Protein AF-A0A917QL29-F1 (afdb_monomer)

Organism: NCBI:txid690164

Secondary structure (DSSP, 8-state):
-HHHHHHHHHHHHHTTSS-HHHHHHHHHHTHHHHHHHHHHHHH-GGGGGGHHHHHHHHHHHHHHHHHHHSHHHHHTTHHHHHHHHHHHHHHHHHHHHHHHHHHHHHHHHHT-

Nearest PDB structures (foldseek):
  7xj0-assembly1_C  TM=5.424E-01  e=3.822E+00  Homo sapiens
  7xj0-assembly1_D  TM=5.424E-01  e=4.281E+00  Homo sapiens

Solvent-accessible surface area (backbone atoms only — not comparable to full-atom values): 5997 Å² total; per-residue (Å²): 109,70,63,58,51,47,56,51,42,48,54,30,29,75,71,71,73,46,57,64,66,59,39,51,53,56,52,58,58,49,47,57,64,43,52,50,44,34,52,44,16,73,72,35,77,93,43,39,92,43,31,69,54,30,44,52,35,42,52,37,48,54,50,38,53,50,20,68,72,55,46,73,78,38,37,70,49,32,65,59,44,47,53,51,32,42,49,40,50,52,53,48,50,55,53,50,52,52,51,52,52,53,52,54,53,50,54,61,60,75,76,108

Radius of gyration: 16.88 Å; Cα contacts (8 Å, |Δi|>4): 70; chains: 1; bounding box: 46×20×48 Å

Mean predicted aligned error: 4.62 Å

Foldseek 3Di:
DLLVVLLVQVVCCVVVNDPPVVSVVSLVVVVVVLVVLQVCCVPPPVNVVCNVLSVQLNVLSVLLVCLVVVPDVSVVCNNVSSVVSVVSVVVSVVVVVVVVVVVVVVVVVVVD

Sequence (112 aa):
MVLSAQFLLARQALFGGTSWELHGAVGGLAALPVLLLVGSSLSVARIRGFAWSAGLTGLLYMIQVALALGGPGLLAFHPFNAALLLTSTLVLAAKLERRSSATRANRARTSR

pLDDT: mean 91.5, std 5.64, range [64.56, 98.19]

Structure (mmCIF, N/CA/C/O backbone):
data_AF-A0A917QL29-F1
#
_entry.id   AF-A0A917QL29-F1
#
loop_
_atom_site.group_PDB
_atom_site.id
_atom_site.type_symbol
_atom_site.label_atom_id
_atom_site.label_alt_id
_atom_site.label_comp_id
_atom_site.label_asym_id
_atom_site.label_entity_id
_atom_site.label_seq_id
_atom_site.pdbx_PDB_ins_code
_atom_site.Cartn_x
_atom_site.Cartn_y
_atom_site.Cartn_z
_atom_site.occupancy
_atom_site.B_iso_or_equiv
_atom_site.auth_seq_id
_atom_site.auth_comp_id
_atom_site.auth_asym_id
_atom_site.auth_atom_id
_atom_site.pdbx_PDB_model_num
ATOM 1 N N . MET A 1 1 ? -7.894 3.957 -0.577 1.00 64.56 1 MET A N 1
ATOM 2 C CA . MET A 1 1 ? -8.012 4.777 -1.804 1.00 64.56 1 MET A CA 1
ATOM 3 C C . MET A 1 1 ? -6.691 4.932 -2.557 1.00 64.56 1 MET A C 1
ATOM 5 O O . MET A 1 1 ? -6.701 4.683 -3.751 1.00 64.56 1 MET A O 1
ATOM 9 N N . VAL A 1 2 ? -5.557 5.253 -1.911 1.00 79.06 2 VAL A N 1
ATOM 10 C CA . VAL A 1 2 ? -4.249 5.418 -2.601 1.00 79.06 2 VAL A CA 1
ATOM 11 C C . VAL A 1 2 ? -3.805 4.175 -3.394 1.00 79.06 2 VAL A C 1
ATOM 13 O O . VAL A 1 2 ? -3.438 4.296 -4.556 1.00 79.06 2 VAL A O 1
ATOM 16 N N . LEU A 1 3 ? -3.903 2.968 -2.821 1.00 81.00 3 LEU A N 1
ATOM 17 C CA . LEU A 1 3 ? -3.486 1.733 -3.512 1.00 81.00 3 LEU A CA 1
ATOM 18 C C . LEU A 1 3 ? -4.421 1.336 -4.668 1.00 81.00 3 LEU A C 1
ATOM 20 O O . LEU A 1 3 ? -3.973 0.792 -5.671 1.00 81.00 3 LEU A O 1
ATOM 24 N N . SER A 1 4 ? -5.705 1.689 -4.581 1.00 77.75 4 SER A N 1
ATOM 25 C CA . SER A 1 4 ? -6.652 1.546 -5.695 1.00 77.75 4 SER A CA 1
ATOM 26 C C . SER A 1 4 ? -6.310 2.501 -6.842 1.00 77.75 4 SER A C 1
ATOM 28 O O . SER A 1 4 ? -6.319 2.095 -8.000 1.00 77.75 4 SER A O 1
ATOM 30 N N . ALA A 1 5 ? -5.948 3.750 -6.526 1.00 81.38 5 ALA A N 1
ATOM 31 C CA . ALA A 1 5 ? -5.486 4.714 -7.522 1.00 81.38 5 ALA A CA 1
ATOM 32 C C . ALA A 1 5 ? -4.179 4.257 -8.192 1.00 81.38 5 ALA A C 1
ATOM 34 O O . ALA A 1 5 ? -4.048 4.380 -9.404 1.00 81.38 5 ALA A O 1
ATOM 35 N N . GLN A 1 6 ? -3.253 3.657 -7.437 1.00 85.44 6 GLN A N 1
ATOM 36 C CA . GLN A 1 6 ? -2.031 3.065 -7.993 1.00 85.44 6 GLN A CA 1
ATOM 37 C C . GLN A 1 6 ? -2.303 1.935 -8.984 1.00 85.44 6 GLN A C 1
ATOM 39 O O . GLN A 1 6 ? -1.704 1.908 -10.057 1.00 85.44 6 GLN A O 1
ATOM 44 N N . PHE A 1 7 ? -3.240 1.041 -8.664 1.00 82.00 7 PHE A N 1
ATOM 45 C CA . PHE A 1 7 ? -3.632 -0.038 -9.570 1.00 82.00 7 PHE A CA 1
ATOM 46 C C . PHE A 1 7 ? -4.204 0.502 -10.895 1.00 82.00 7 PHE A C 1
ATOM 48 O O . PHE A 1 7 ? -3.896 -0.009 -11.971 1.00 82.00 7 PHE A O 1
ATOM 55 N N . LEU A 1 8 ? -4.998 1.576 -10.833 1.00 83.25 8 LEU A N 1
ATOM 56 C CA . LEU A 1 8 ? -5.548 2.233 -12.021 1.00 83.25 8 LEU A CA 1
ATOM 57 C C . LEU A 1 8 ? -4.491 3.014 -12.815 1.00 83.25 8 LEU A C 1
ATOM 59 O O . LEU A 1 8 ? -4.505 2.954 -14.042 1.00 83.25 8 LEU A O 1
ATOM 63 N N . LEU A 1 9 ? -3.560 3.697 -12.143 1.00 85.12 9 LEU A N 1
ATOM 64 C CA . LEU A 1 9 ? -2.447 4.401 -12.790 1.00 85.12 9 LEU A CA 1
ATOM 65 C C . LEU A 1 9 ? -1.530 3.433 -13.547 1.00 85.12 9 LEU A C 1
ATOM 67 O O . LEU A 1 9 ? -1.184 3.706 -14.692 1.00 85.12 9 LEU A O 1
ATOM 71 N N . ALA A 1 10 ? -1.211 2.273 -12.964 1.00 78.94 10 ALA A N 1
ATOM 72 C CA . ALA A 1 10 ? -0.441 1.227 -13.642 1.00 78.94 10 ALA A CA 1
ATOM 73 C C . ALA A 1 10 ? -1.150 0.732 -14.912 1.00 78.94 10 ALA A C 1
ATOM 75 O O . ALA A 1 10 ? -0.538 0.597 -15.971 1.00 78.94 10 ALA A O 1
ATOM 76 N N . ARG A 1 11 ? -2.471 0.514 -14.825 1.00 85.69 11 ARG A N 1
ATOM 77 C CA . ARG A 1 11 ? -3.287 0.167 -15.992 1.00 85.69 11 ARG A CA 1
ATOM 78 C C . ARG A 1 11 ? -3.227 1.263 -17.057 1.00 85.69 11 ARG A C 1
ATOM 80 O O . ARG A 1 11 ? -3.098 0.946 -18.230 1.00 85.69 11 ARG A O 1
ATOM 87 N N . GLN A 1 12 ? -3.331 2.535 -16.681 1.00 86.62 12 GLN A N 1
ATOM 88 C CA . GLN A 1 12 ? -3.243 3.629 -17.649 1.00 86.62 12 GLN A CA 1
ATOM 89 C C . GLN A 1 12 ? -1.867 3.691 -18.320 1.00 86.62 12 GLN A C 1
ATOM 91 O O . GLN A 1 12 ? -1.820 3.890 -19.529 1.00 86.62 12 GLN A O 1
ATOM 96 N N . ALA A 1 13 ? -0.775 3.458 -17.587 1.00 83.50 13 ALA A N 1
ATOM 97 C CA . ALA A 1 13 ? 0.575 3.453 -18.154 1.00 83.50 13 ALA A CA 1
ATOM 98 C C . ALA A 1 13 ? 0.757 2.337 -19.199 1.00 83.50 13 ALA A C 1
ATOM 100 O O . ALA A 1 13 ? 1.342 2.566 -20.254 1.00 83.50 13 ALA A O 1
ATOM 101 N N . LEU A 1 14 ? 0.166 1.158 -18.959 1.00 82.94 14 LEU A N 1
ATOM 102 C CA . LEU A 1 14 ? 0.157 0.041 -19.916 1.00 82.94 14 LEU A CA 1
ATOM 103 C C . LEU A 1 14 ? -0.546 0.371 -21.239 1.00 82.94 14 LEU A C 1
ATOM 105 O O . LEU A 1 14 ? -0.138 -0.128 -22.283 1.00 82.94 14 LEU A O 1
ATOM 109 N N . PHE A 1 15 ? -1.598 1.191 -21.200 1.00 87.69 15 PHE A N 1
ATOM 110 C CA . PHE A 1 15 ? -2.397 1.549 -22.377 1.00 87.69 15 PHE A CA 1
ATOM 111 C C . PHE A 1 15 ? -2.116 2.974 -22.887 1.00 87.69 15 PHE A C 1
ATOM 113 O O . PHE A 1 15 ? -2.915 3.518 -23.645 1.00 87.69 15 PHE A O 1
ATOM 120 N N . GLY A 1 16 ? -0.998 3.587 -22.477 1.00 81.12 16 GLY A N 1
ATOM 121 C CA . GLY A 1 16 ? -0.542 4.890 -22.979 1.00 81.12 16 GLY A CA 1
ATOM 122 C C . GLY A 1 16 ? -1.286 6.118 -22.435 1.00 81.12 16 GLY A C 1
ATOM 123 O O . GLY A 1 16 ? -1.119 7.213 -22.958 1.00 81.12 16 GLY A O 1
ATOM 124 N N . GLY A 1 17 ? -2.104 5.965 -21.391 1.00 82.50 17 GLY A N 1
ATOM 125 C CA . GLY A 1 17 ? -2.863 7.060 -20.773 1.00 82.50 17 GLY A CA 1
ATOM 126 C C . GLY A 1 17 ? -2.088 7.878 -19.731 1.00 82.50 17 GLY A C 1
ATOM 127 O O . GLY A 1 17 ? -2.586 8.905 -19.280 1.00 82.50 17 GLY A O 1
ATOM 128 N N . THR A 1 18 ? -0.904 7.421 -19.311 1.00 86.81 18 THR A N 1
ATOM 129 C CA . THR A 1 18 ? -0.002 8.130 -18.385 1.00 86.81 18 THR A CA 1
ATOM 130 C C . THR A 1 18 ? 1.424 7.569 -18.475 1.00 86.81 18 THR A C 1
ATOM 132 O O . THR A 1 18 ? 1.649 6.585 -19.179 1.00 86.81 18 THR A O 1
ATOM 135 N N . SER A 1 19 ? 2.388 8.175 -17.776 1.00 89.19 19 SER A N 1
ATOM 136 C CA . SER A 1 19 ? 3.788 7.737 -17.781 1.00 89.19 19 SER A CA 1
ATOM 137 C C . SER A 1 19 ? 4.105 6.706 -16.687 1.00 89.19 19 SER A C 1
ATOM 139 O O . SER A 1 19 ? 3.489 6.681 -15.614 1.00 89.19 19 SER A O 1
ATOM 141 N N . TRP A 1 20 ? 5.102 5.855 -16.946 1.00 85.44 20 TRP A N 1
ATOM 142 C CA . TRP A 1 20 ? 5.597 4.868 -15.980 1.00 85.44 20 TRP A CA 1
ATOM 143 C C . TRP A 1 20 ? 6.316 5.527 -14.798 1.00 85.44 20 TRP A C 1
ATOM 145 O O . TRP A 1 20 ? 6.229 5.040 -13.671 1.00 85.44 20 TRP A O 1
ATOM 155 N N . GLU A 1 21 ? 6.961 6.671 -15.029 1.00 89.75 21 GLU A N 1
ATOM 156 C CA . GLU A 1 21 ? 7.644 7.467 -14.009 1.00 89.75 21 GLU A CA 1
ATOM 157 C C . GLU A 1 21 ? 6.649 8.002 -12.977 1.00 89.75 21 GLU A C 1
ATOM 159 O O . GLU A 1 21 ? 6.917 7.950 -11.776 1.00 89.75 21 GLU A O 1
ATOM 164 N N . LEU A 1 22 ? 5.470 8.458 -13.421 1.00 88.06 22 LEU A N 1
ATOM 165 C CA . LEU A 1 22 ? 4.423 8.924 -12.515 1.00 88.06 22 LEU A CA 1
ATOM 166 C C . LEU A 1 22 ? 3.882 7.775 -11.658 1.00 88.06 22 LEU A C 1
ATOM 168 O O . LEU A 1 22 ? 3.704 7.938 -10.449 1.00 88.06 22 LEU A O 1
ATOM 172 N N . HIS A 1 23 ? 3.646 6.606 -12.262 1.00 88.81 23 HIS A N 1
ATOM 173 C CA . HIS A 1 23 ? 3.257 5.410 -11.515 1.00 88.81 23 HIS A CA 1
ATOM 174 C C . HIS A 1 23 ? 4.308 5.055 -10.455 1.00 88.81 23 HIS A C 1
ATOM 176 O O . HIS A 1 23 ? 3.951 4.886 -9.290 1.00 88.81 23 HIS A O 1
ATOM 182 N N . GLY A 1 24 ? 5.591 5.021 -10.824 1.00 89.38 24 GLY A N 1
ATOM 183 C CA . GLY A 1 24 ? 6.687 4.738 -9.899 1.00 89.38 24 GLY A CA 1
ATOM 184 C C . GLY A 1 24 ? 6.776 5.742 -8.745 1.00 89.38 24 GLY A C 1
ATOM 185 O O . GLY A 1 24 ? 6.835 5.340 -7.583 1.00 89.38 24 GLY A O 1
ATOM 186 N N . ALA A 1 25 ? 6.716 7.045 -9.038 1.00 90.81 25 ALA A N 1
ATOM 187 C CA . ALA A 1 25 ? 6.802 8.100 -8.028 1.00 90.81 25 ALA A CA 1
ATOM 188 C C . ALA A 1 25 ? 5.648 8.034 -7.015 1.00 90.81 25 ALA A C 1
ATOM 190 O O . ALA A 1 25 ? 5.868 8.047 -5.800 1.00 90.81 25 ALA A O 1
ATOM 191 N N . VAL A 1 26 ? 4.407 7.912 -7.496 1.00 88.88 26 VAL A N 1
ATOM 192 C CA . VAL A 1 26 ? 3.237 7.815 -6.611 1.00 88.88 26 VAL A CA 1
ATOM 193 C C . VAL A 1 26 ? 3.202 6.456 -5.894 1.00 88.88 26 VAL A C 1
ATOM 195 O O . VAL A 1 26 ? 2.770 6.382 -4.743 1.00 88.88 26 VAL A O 1
ATOM 198 N N . GLY A 1 27 ? 3.718 5.395 -6.521 1.00 88.62 27 GLY A N 1
ATOM 199 C CA . GLY A 1 27 ? 3.953 4.097 -5.892 1.00 88.62 27 GLY A CA 1
ATOM 200 C C . GLY A 1 27 ? 4.896 4.204 -4.693 1.00 88.62 27 GLY A C 1
ATOM 201 O O . GLY A 1 27 ? 4.560 3.717 -3.618 1.00 88.62 27 GLY A O 1
ATOM 202 N N . GLY A 1 28 ? 6.009 4.931 -4.830 1.00 90.88 28 GLY A N 1
ATOM 203 C CA . GLY A 1 28 ? 6.932 5.217 -3.728 1.00 90.88 28 GLY A CA 1
ATOM 204 C C . GLY A 1 28 ? 6.284 6.008 -2.588 1.00 90.88 28 GLY A C 1
ATOM 205 O O . GLY A 1 28 ? 6.438 5.656 -1.418 1.00 90.88 28 GLY A O 1
ATOM 206 N N . LEU A 1 29 ? 5.481 7.030 -2.908 1.00 93.56 29 LEU A N 1
ATOM 207 C CA . LEU A 1 29 ? 4.732 7.800 -1.903 1.00 93.56 29 LEU A CA 1
ATOM 208 C C . LEU A 1 29 ? 3.698 6.955 -1.143 1.00 93.56 29 LEU A C 1
ATOM 210 O O . LEU A 1 29 ? 3.374 7.268 0.005 1.00 93.56 29 LEU A O 1
ATOM 214 N N . ALA A 1 30 ? 3.207 5.861 -1.735 1.00 91.38 30 ALA A N 1
ATOM 215 C CA . ALA A 1 30 ? 2.302 4.937 -1.059 1.00 91.38 30 ALA A CA 1
ATOM 216 C C . ALA A 1 30 ? 2.959 4.203 0.129 1.00 91.38 30 ALA A C 1
ATOM 218 O O . ALA A 1 30 ? 2.231 3.682 0.978 1.00 91.38 30 ALA A O 1
ATOM 219 N N . ALA A 1 31 ? 4.292 4.235 0.266 1.00 93.12 31 ALA A N 1
ATOM 220 C CA . ALA A 1 31 ? 4.986 3.750 1.460 1.00 93.12 31 ALA A CA 1
ATOM 221 C C . ALA A 1 31 ? 4.481 4.437 2.734 1.00 93.12 31 ALA A C 1
ATOM 223 O O . ALA A 1 31 ? 4.263 3.772 3.742 1.00 93.12 31 ALA A O 1
ATOM 224 N N . LEU A 1 32 ? 4.251 5.755 2.696 1.00 94.38 32 LEU A N 1
ATOM 225 C CA . LEU A 1 32 ? 3.862 6.536 3.873 1.00 94.38 32 LEU A CA 1
ATOM 226 C C . LEU A 1 32 ? 2.566 6.024 4.527 1.00 94.38 32 LEU A C 1
ATOM 228 O O . LEU A 1 32 ? 2.603 5.668 5.709 1.00 94.38 32 LEU A O 1
ATOM 232 N N . PRO A 1 33 ? 1.424 5.923 3.814 1.00 93.19 33 PRO A N 1
ATOM 233 C CA . PRO A 1 33 ? 0.205 5.385 4.409 1.00 93.19 33 PRO A CA 1
ATOM 234 C C . PRO A 1 33 ? 0.324 3.902 4.795 1.00 93.19 33 PRO A C 1
ATOM 236 O O . PRO A 1 33 ? -0.321 3.490 5.758 1.00 93.19 33 PRO A O 1
ATOM 239 N N . VAL A 1 34 ? 1.142 3.099 4.101 1.00 94.81 34 VAL A N 1
ATOM 240 C CA . VAL A 1 34 ? 1.368 1.685 4.460 1.00 94.81 34 VAL A CA 1
ATOM 241 C C . VAL A 1 34 ? 2.147 1.567 5.773 1.00 94.81 34 VAL A C 1
ATOM 243 O O . VAL A 1 34 ? 1.726 0.836 6.669 1.00 94.81 34 VAL A O 1
ATOM 246 N N . LEU A 1 35 ? 3.235 2.322 5.932 1.00 94.75 35 LEU A N 1
ATOM 247 C CA . LEU A 1 35 ? 4.032 2.350 7.160 1.00 94.75 35 LEU A CA 1
ATOM 248 C C . LEU A 1 35 ? 3.225 2.898 8.338 1.00 94.75 35 LEU A C 1
ATOM 250 O O . LEU A 1 35 ? 3.262 2.322 9.423 1.00 94.75 35 LEU A O 1
ATOM 254 N N . LEU A 1 36 ? 2.434 3.955 8.121 1.00 95.00 36 LEU A N 1
ATOM 255 C CA . LEU A 1 36 ? 1.502 4.472 9.125 1.00 95.00 36 LEU A CA 1
ATOM 256 C C . LEU A 1 36 ? 0.477 3.417 9.543 1.00 95.00 36 LEU A C 1
ATOM 258 O O . LEU A 1 36 ? 0.215 3.262 10.735 1.00 95.00 36 LEU A O 1
ATOM 262 N N . LEU A 1 37 ? -0.093 2.667 8.598 1.00 93.88 37 LEU A N 1
ATOM 263 C CA . LEU A 1 37 ? -1.043 1.597 8.896 1.00 93.88 37 LEU A CA 1
ATOM 264 C C . LEU A 1 37 ? -0.401 0.493 9.746 1.00 93.88 37 LEU A C 1
ATOM 266 O O . LEU A 1 37 ? -0.969 0.103 10.765 1.00 93.88 37 LEU A O 1
ATOM 270 N N . VAL A 1 38 ? 0.788 0.019 9.363 1.00 94.88 38 VAL A N 1
ATOM 271 C CA . VAL A 1 38 ? 1.522 -1.006 10.118 1.00 94.88 38 VAL A CA 1
ATOM 272 C C . VAL A 1 38 ? 1.891 -0.483 11.504 1.00 94.88 38 VAL A C 1
ATOM 274 O O . VAL A 1 38 ? 1.480 -1.075 12.501 1.00 94.88 38 VAL A O 1
ATOM 277 N N . GLY A 1 39 ? 2.582 0.656 11.586 1.00 94.69 39 GLY A N 1
ATOM 278 C CA . GLY A 1 39 ? 3.031 1.242 12.849 1.00 94.69 39 GLY A CA 1
ATOM 279 C C . GLY A 1 39 ? 1.872 1.534 13.799 1.00 94.69 39 GLY A C 1
ATOM 280 O O . GLY A 1 39 ? 1.903 1.139 14.961 1.00 94.69 39 GLY A O 1
ATOM 281 N N . SER A 1 40 ? 0.791 2.136 13.301 1.00 93.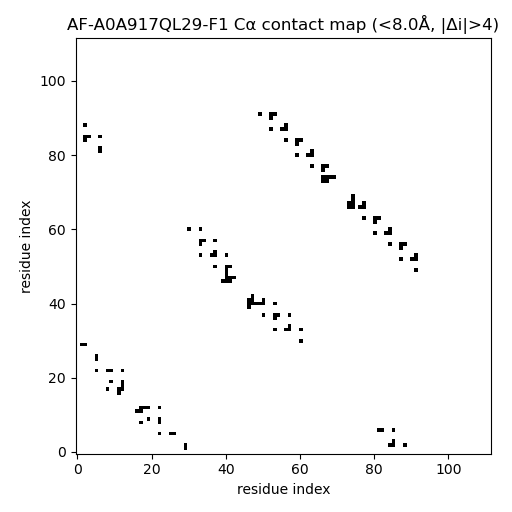25 40 SER A N 1
ATOM 282 C CA . SER A 1 40 ? -0.391 2.408 14.123 1.00 93.25 40 SER A CA 1
ATOM 283 C C . SER A 1 40 ? -1.077 1.119 14.595 1.00 93.25 40 SER A C 1
ATOM 285 O O . SER A 1 40 ? -1.476 1.041 15.758 1.00 93.25 40 SER A O 1
ATOM 287 N N . SER A 1 41 ? -1.156 0.078 13.754 1.00 93.44 41 SER A N 1
ATOM 288 C CA . SER A 1 41 ? -1.738 -1.216 14.139 1.00 93.44 41 SER A CA 1
ATOM 289 C C . SER A 1 41 ? -0.966 -1.919 15.261 1.00 93.44 41 SER A C 1
ATOM 291 O O . SER A 1 41 ? -1.567 -2.666 16.031 1.00 93.44 41 SER A O 1
ATOM 293 N N . LEU A 1 42 ? 0.336 -1.652 15.391 1.00 92.69 42 LEU A N 1
ATOM 294 C CA . LEU A 1 42 ? 1.185 -2.202 16.448 1.00 92.69 42 LEU A CA 1
ATOM 295 C C . LEU A 1 42 ? 1.148 -1.340 17.719 1.00 92.69 42 LEU A C 1
ATOM 297 O O . LEU A 1 42 ? 1.061 -1.880 18.821 1.00 92.69 42 LEU A O 1
ATOM 301 N N . SER A 1 43 ? 1.150 -0.013 17.571 1.00 94.25 43 SER A N 1
ATOM 302 C CA . SER A 1 43 ? 1.291 0.924 18.693 1.00 94.25 43 SER A CA 1
ATOM 303 C C . SER A 1 43 ? -0.029 1.310 19.368 1.00 94.25 43 SER A C 1
ATOM 305 O O . SER A 1 43 ? -0.040 1.682 20.539 1.00 94.25 43 SER A O 1
ATOM 307 N N . VAL A 1 44 ? -1.165 1.233 18.667 1.00 93.56 44 VAL A N 1
ATOM 308 C CA . VAL A 1 44 ? -2.455 1.714 19.184 1.00 93.56 44 VAL A CA 1
ATOM 309 C C . VAL A 1 44 ? -3.364 0.539 19.534 1.00 93.56 44 VAL A C 1
ATOM 311 O O . VAL A 1 44 ? -3.933 -0.121 18.663 1.00 93.56 44 VAL A O 1
ATOM 314 N N . ALA A 1 45 ? -3.584 0.321 20.837 1.00 89.69 45 ALA A N 1
ATOM 315 C CA . ALA A 1 45 ? -4.370 -0.800 21.365 1.00 89.69 45 ALA A CA 1
ATOM 316 C C . ALA A 1 45 ? -5.745 -0.956 20.695 1.00 89.69 45 ALA A C 1
ATOM 318 O O . ALA A 1 45 ? -6.162 -2.066 20.359 1.00 89.69 45 ALA A O 1
ATOM 319 N N . ARG A 1 46 ? -6.422 0.166 20.415 1.00 87.75 46 ARG A N 1
ATOM 320 C CA . ARG A 1 46 ? -7.737 0.169 19.765 1.00 87.75 46 ARG A CA 1
ATOM 321 C C . ARG A 1 46 ? -7.709 -0.476 18.376 1.00 87.75 46 ARG A C 1
ATOM 323 O O . ARG A 1 46 ? -8.717 -1.063 18.002 1.00 87.75 46 ARG A O 1
ATOM 330 N N . ILE A 1 47 ? -6.610 -0.429 17.626 1.00 89.62 47 ILE A N 1
ATOM 331 C CA . ILE A 1 47 ? 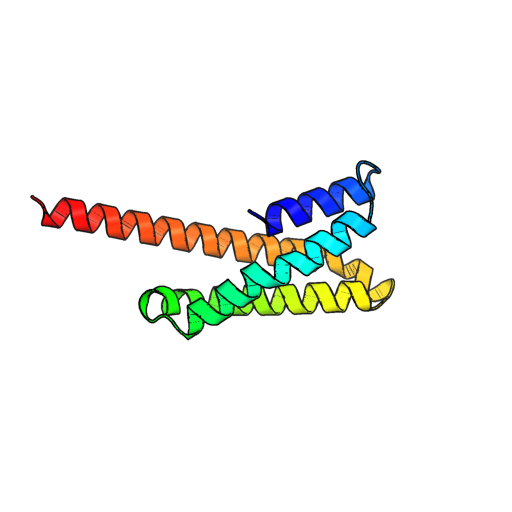-6.519 -0.955 16.250 1.00 89.62 47 ILE A CA 1
ATOM 332 C C . ILE A 1 47 ? -5.619 -2.193 16.108 1.00 89.62 47 ILE A C 1
ATOM 334 O O . ILE A 1 47 ? -5.506 -2.721 15.005 1.00 89.62 47 ILE A O 1
ATOM 338 N N . ARG A 1 48 ? -5.104 -2.755 17.212 1.00 90.06 48 ARG A N 1
ATOM 339 C CA . ARG A 1 48 ? -4.343 -4.024 17.216 1.00 90.06 48 ARG A CA 1
ATOM 340 C C . ARG A 1 48 ? -5.082 -5.206 16.591 1.00 90.06 48 ARG A C 1
ATOM 342 O O . ARG A 1 48 ? -4.452 -6.068 15.992 1.00 90.06 48 ARG A O 1
ATOM 349 N N . GLY A 1 49 ? -6.416 -5.216 16.640 1.00 90.50 49 GLY A N 1
ATOM 350 C CA . GLY A 1 49 ? -7.234 -6.220 15.943 1.00 90.50 49 GLY A CA 1
ATOM 351 C C . GLY A 1 49 ? -7.062 -6.234 14.414 1.00 90.50 49 GLY A C 1
ATOM 352 O O . GLY A 1 49 ? -7.483 -7.183 13.761 1.00 90.50 49 GLY A O 1
ATOM 353 N N . PHE A 1 50 ? -6.431 -5.207 13.836 1.00 93.81 50 PHE A N 1
ATOM 354 C CA . PHE A 1 50 ? -6.098 -5.135 12.414 1.00 93.81 50 PHE A CA 1
ATOM 355 C C . PHE A 1 50 ? -4.637 -5.493 12.107 1.00 93.81 50 PHE A C 1
ATOM 357 O O . PHE A 1 50 ? -4.295 -5.548 10.930 1.00 93.81 50 PHE A O 1
ATOM 364 N N . ALA A 1 51 ? -3.793 -5.764 13.112 1.00 94.06 51 ALA A N 1
ATOM 365 C CA . ALA A 1 51 ?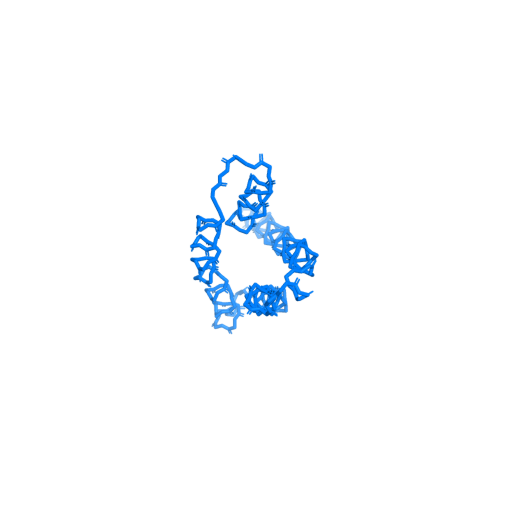 -2.345 -5.934 12.944 1.00 94.06 51 ALA A CA 1
ATOM 366 C C . ALA A 1 51 ? -1.973 -7.014 11.919 1.00 94.06 51 ALA A C 1
ATOM 368 O O . ALA A 1 51 ? -1.092 -6.793 11.099 1.00 94.06 51 ALA A O 1
ATOM 369 N N . TRP A 1 52 ? -2.694 -8.139 11.886 1.00 95.06 52 TRP A N 1
ATOM 370 C CA . TRP A 1 52 ? -2.465 -9.177 10.874 1.00 95.06 52 TRP A CA 1
ATOM 371 C C . TRP A 1 52 ? -2.719 -8.672 9.447 1.00 95.06 52 TRP A C 1
ATOM 373 O O . TRP A 1 52 ? -1.899 -8.856 8.554 1.00 95.06 52 TRP A O 1
ATOM 383 N N . SER A 1 53 ? -3.846 -7.991 9.226 1.00 95.00 53 SER A N 1
ATOM 384 C CA . SER A 1 53 ? -4.197 -7.458 7.904 1.00 95.00 53 SER A CA 1
ATOM 385 C C . SER A 1 53 ? -3.311 -6.270 7.504 1.00 95.00 53 SER A C 1
ATOM 387 O O . SER A 1 53 ? -2.972 -6.128 6.331 1.00 95.00 53 SER A O 1
ATOM 389 N N . ALA A 1 54 ? -2.897 -5.444 8.466 1.00 95.38 54 ALA A N 1
ATOM 390 C CA . ALA A 1 54 ? -1.923 -4.379 8.255 1.00 95.38 54 ALA A CA 1
ATOM 391 C C . ALA A 1 54 ? -0.541 -4.951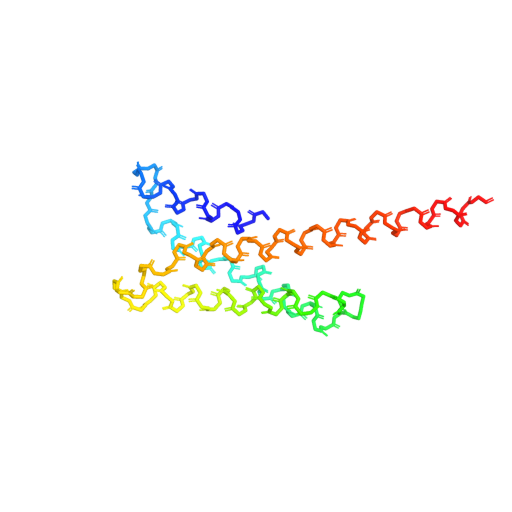 7.904 1.00 95.38 54 ALA A C 1
ATOM 393 O O . ALA A 1 54 ? 0.059 -4.524 6.923 1.00 95.38 54 ALA A O 1
ATOM 394 N N . GLY A 1 55 ? -0.081 -5.964 8.640 1.00 96.69 55 GLY A N 1
ATOM 395 C CA . GLY A 1 55 ? 1.177 -6.666 8.395 1.00 96.69 55 GLY A CA 1
ATOM 396 C C . GLY A 1 55 ? 1.209 -7.347 7.030 1.00 96.69 55 GLY A C 1
ATOM 397 O O . GLY A 1 55 ? 2.160 -7.146 6.285 1.00 96.69 55 GLY A O 1
ATOM 398 N N . LEU A 1 56 ? 0.143 -8.061 6.650 1.00 97.44 56 LEU A N 1
ATOM 399 C CA . LEU A 1 56 ? 0.021 -8.648 5.312 1.00 97.44 56 LEU A CA 1
ATOM 400 C C . LEU A 1 56 ? 0.076 -7.576 4.214 1.00 97.44 56 LEU A C 1
ATOM 402 O O . LEU A 1 56 ? 0.782 -7.744 3.227 1.00 97.44 56 LEU A O 1
ATOM 406 N N . THR A 1 57 ? -0.619 -6.451 4.403 1.00 97.12 57 THR A N 1
ATOM 407 C CA . THR A 1 57 ? -0.569 -5.314 3.466 1.00 97.12 57 THR A CA 1
ATOM 408 C C . THR A 1 57 ? 0.846 -4.741 3.357 1.00 97.12 57 THR A C 1
ATOM 410 O O . THR A 1 57 ? 1.313 -4.478 2.253 1.00 97.12 57 THR A O 1
ATOM 413 N N . GLY A 1 58 ? 1.546 -4.587 4.484 1.00 97.50 58 GLY A N 1
ATOM 414 C CA . GLY A 1 58 ? 2.937 -4.138 4.520 1.00 97.50 58 GLY A CA 1
ATOM 415 C C . GLY A 1 58 ? 3.885 -5.105 3.812 1.00 97.50 58 GLY A C 1
ATOM 416 O O . GLY A 1 58 ? 4.677 -4.679 2.979 1.00 97.50 58 GLY A O 1
ATOM 417 N N . LEU A 1 59 ? 3.762 -6.407 4.076 1.00 98.19 59 LEU A N 1
ATOM 418 C CA . LEU A 1 59 ? 4.561 -7.441 3.420 1.00 98.19 59 LEU A CA 1
ATOM 419 C C . LEU A 1 59 ? 4.340 -7.442 1.903 1.00 98.19 59 LEU A C 1
ATOM 421 O O . LEU A 1 59 ? 5.305 -7.400 1.146 1.00 98.19 59 LEU A O 1
ATOM 425 N N . LEU A 1 60 ? 3.080 -7.432 1.459 1.00 98.12 60 LEU A N 1
ATOM 426 C CA . LEU A 1 60 ? 2.739 -7.374 0.037 1.00 98.12 60 LEU A CA 1
ATOM 427 C C . LEU A 1 60 ? 3.270 -6.094 -0.616 1.00 98.12 60 LEU A C 1
ATOM 429 O O . LEU A 1 60 ? 3.745 -6.153 -1.744 1.00 98.12 60 LEU A O 1
ATOM 433 N N . TYR A 1 61 ? 3.253 -4.953 0.079 1.00 97.62 61 TYR A N 1
ATOM 434 C CA . TYR A 1 61 ? 3.862 -3.719 -0.421 1.00 97.62 61 TYR A CA 1
ATOM 435 C C . TYR A 1 61 ? 5.385 -3.845 -0.577 1.00 97.62 61 TYR A C 1
ATOM 43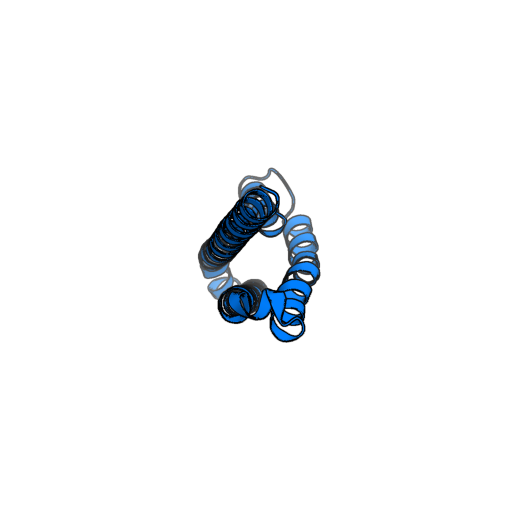7 O O . TYR A 1 61 ? 5.926 -3.467 -1.612 1.00 97.62 61 TYR A O 1
ATOM 445 N N . MET A 1 62 ? 6.084 -4.430 0.399 1.00 98.00 62 MET A N 1
ATOM 446 C CA . MET A 1 62 ? 7.531 -4.654 0.293 1.00 98.00 62 MET A CA 1
ATOM 447 C C . MET A 1 62 ? 7.878 -5.608 -0.854 1.00 98.00 62 MET A C 1
ATOM 449 O O . MET A 1 62 ? 8.810 -5.339 -1.611 1.00 98.00 62 MET A O 1
ATOM 453 N N . ILE A 1 63 ? 7.094 -6.676 -1.034 1.00 98.00 63 ILE A N 1
ATOM 454 C CA . ILE A 1 63 ? 7.216 -7.573 -2.190 1.00 98.00 63 ILE A CA 1
ATOM 455 C C . ILE A 1 63 ? 6.976 -6.791 -3.486 1.00 98.00 63 ILE A C 1
ATOM 457 O O . ILE A 1 63 ? 7.745 -6.945 -4.426 1.00 98.00 63 ILE A O 1
ATOM 461 N N . GLN A 1 64 ? 5.974 -5.907 -3.534 1.00 96.06 64 GLN A N 1
ATOM 462 C CA . GLN A 1 64 ? 5.688 -5.082 -4.711 1.00 96.06 64 GLN A CA 1
ATOM 463 C C . GLN A 1 64 ? 6.911 -4.252 -5.120 1.00 96.06 64 GLN A C 1
ATOM 465 O O . GLN A 1 64 ? 7.307 -4.274 -6.282 1.00 96.06 64 GLN A O 1
ATOM 470 N N . VAL A 1 65 ? 7.541 -3.570 -4.159 1.00 95.75 65 VAL A N 1
ATOM 471 C CA . VAL A 1 65 ? 8.753 -2.775 -4.400 1.00 95.75 65 VAL A CA 1
ATOM 472 C C . VAL A 1 65 ? 9.907 -3.665 -4.868 1.00 95.75 65 VAL A C 1
ATOM 474 O O . VAL A 1 65 ? 10.579 -3.331 -5.840 1.00 95.75 65 VAL A O 1
ATOM 477 N N . ALA A 1 66 ? 10.115 -4.821 -4.233 1.00 97.19 66 ALA A N 1
ATOM 478 C CA . ALA A 1 66 ? 11.162 -5.758 -4.636 1.00 97.19 66 ALA A CA 1
ATOM 479 C C . ALA A 1 66 ? 10.957 -6.285 -6.069 1.00 97.19 66 ALA A C 1
ATOM 481 O O . ALA A 1 66 ? 11.909 -6.343 -6.843 1.00 97.19 66 ALA A O 1
ATOM 482 N N . LEU A 1 67 ? 9.717 -6.614 -6.449 1.00 96.56 67 LEU A N 1
ATOM 483 C CA . LEU A 1 67 ? 9.378 -7.049 -7.807 1.00 96.56 67 LEU A CA 1
ATOM 484 C C . LEU A 1 67 ? 9.615 -5.939 -8.840 1.00 96.56 67 LEU A C 1
ATOM 486 O O . LEU A 1 67 ? 10.103 -6.227 -9.928 1.00 96.56 67 LEU A O 1
ATOM 490 N N . ALA A 1 68 ? 9.315 -4.681 -8.498 1.00 94.00 68 ALA A N 1
ATOM 491 C CA . ALA A 1 68 ? 9.554 -3.535 -9.376 1.00 94.00 68 ALA A CA 1
ATOM 492 C C . ALA A 1 68 ? 11.050 -3.301 -9.656 1.00 94.00 68 ALA A C 1
ATOM 494 O O . ALA A 1 68 ? 11.420 -2.904 -10.758 1.00 94.00 68 ALA A O 1
ATOM 495 N N . LEU A 1 69 ? 11.909 -3.567 -8.668 1.00 95.12 69 LEU A N 1
ATOM 496 C CA . LEU A 1 69 ? 13.362 -3.388 -8.765 1.00 95.12 69 LEU A CA 1
ATOM 497 C C . LEU A 1 69 ? 14.094 -4.620 -9.326 1.00 95.12 69 LEU A C 1
ATOM 499 O O . LEU A 1 69 ? 1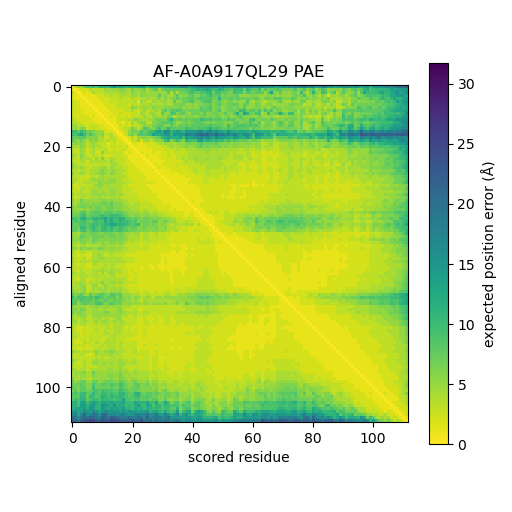5.266 -4.535 -9.682 1.00 95.12 69 LEU A O 1
ATOM 503 N N . GLY A 1 70 ? 13.418 -5.766 -9.408 1.00 93.44 70 GLY A N 1
ATOM 504 C CA . GLY A 1 70 ? 14.016 -7.074 -9.685 1.00 93.44 70 GLY A CA 1
ATOM 505 C C . GLY A 1 70 ? 14.292 -7.404 -11.158 1.00 93.44 70 GLY A C 1
ATOM 506 O O . GLY A 1 70 ? 14.625 -8.546 -11.475 1.00 93.44 70 GLY A O 1
ATOM 507 N N . GLY A 1 71 ? 14.128 -6.445 -12.071 1.00 93.31 71 GLY A N 1
ATOM 508 C CA . GLY A 1 71 ? 14.285 -6.656 -13.513 1.00 93.31 71 GLY A CA 1
ATOM 509 C C . GLY A 1 71 ? 13.092 -7.368 -14.180 1.00 93.31 71 GLY A C 1
ATOM 510 O O . GLY A 1 71 ? 12.104 -7.688 -13.517 1.00 93.31 71 GLY A O 1
ATOM 511 N N . PRO A 1 72 ? 13.151 -7.630 -15.502 1.00 92.44 72 PRO A N 1
ATOM 512 C CA . PRO A 1 72 ? 11.973 -8.000 -16.300 1.00 92.44 72 PRO A CA 1
ATOM 513 C C . PRO A 1 72 ? 11.253 -9.277 -15.845 1.00 92.44 72 PRO A C 1
ATOM 515 O O . PRO A 1 72 ? 10.024 -9.323 -15.840 1.00 92.44 72 PRO A O 1
ATOM 518 N N . GLY A 1 73 ? 12.005 -10.304 -15.434 1.00 95.25 73 GLY A N 1
ATOM 519 C CA . GLY A 1 73 ? 11.431 -11.579 -14.992 1.00 95.25 73 GLY A CA 1
ATOM 520 C C . GLY A 1 73 ? 10.620 -11.453 -13.701 1.00 95.25 73 GLY A C 1
ATOM 521 O O . GLY A 1 73 ? 9.529 -12.006 -13.602 1.00 95.25 73 GLY A O 1
ATOM 522 N N . LEU A 1 74 ? 11.113 -10.679 -12.729 1.00 94.94 74 LEU A N 1
ATOM 523 C CA . LEU A 1 74 ? 10.382 -10.406 -11.489 1.00 94.94 74 LEU A CA 1
ATOM 524 C C . LEU A 1 74 ? 9.244 -9.406 -11.713 1.00 94.94 74 LEU A C 1
ATOM 526 O O . LEU A 1 74 ? 8.152 -9.574 -11.166 1.00 94.94 74 LEU A O 1
ATOM 530 N N . LEU A 1 75 ? 9.456 -8.422 -12.588 1.00 92.50 75 LEU A N 1
ATOM 531 C CA . LEU A 1 75 ? 8.446 -7.436 -12.955 1.00 92.50 75 LEU A CA 1
ATOM 532 C C . LEU A 1 75 ? 7.189 -8.087 -13.561 1.00 92.50 75 LEU A C 1
ATOM 534 O O . LEU A 1 75 ? 6.090 -7.576 -13.364 1.00 92.50 75 LEU A O 1
ATOM 538 N N . ALA A 1 76 ? 7.304 -9.249 -14.212 1.00 93.88 76 ALA A N 1
ATOM 539 C CA . ALA A 1 76 ? 6.151 -10.004 -14.713 1.00 93.88 76 ALA A CA 1
ATOM 540 C C . ALA A 1 76 ? 5.168 -10.439 -13.603 1.00 93.88 76 ALA A C 1
ATOM 542 O O . ALA A 1 76 ? 3.967 -10.544 -13.849 1.00 93.88 76 ALA A O 1
ATOM 543 N N . PHE A 1 77 ? 5.644 -10.638 -12.368 1.00 95.88 77 PHE A N 1
ATOM 544 C CA . PHE A 1 77 ? 4.804 -10.976 -11.211 1.00 95.88 77 PHE A CA 1
ATOM 545 C C . PHE A 1 77 ? 4.229 -9.742 -10.501 1.00 95.88 77 PHE A C 1
ATOM 547 O O . PHE A 1 77 ? 3.318 -9.861 -9.676 1.00 95.88 77 PHE A O 1
ATOM 554 N N . HIS A 1 78 ? 4.726 -8.545 -10.824 1.00 93.81 78 HIS A N 1
ATOM 555 C CA . HIS A 1 78 ? 4.319 -7.284 -10.206 1.00 93.81 78 HIS A CA 1
ATOM 556 C C . HIS A 1 78 ? 2.800 -7.019 -10.297 1.00 93.81 78 HIS A C 1
ATOM 558 O O . HIS A 1 78 ? 2.218 -6.624 -9.283 1.00 93.81 78 HIS A O 1
ATOM 564 N N . PRO A 1 79 ? 2.096 -7.281 -11.422 1.00 93.12 79 PRO A N 1
ATOM 565 C CA . PRO A 1 79 ? 0.643 -7.091 -11.495 1.00 93.12 79 PRO A CA 1
ATOM 566 C C . PRO A 1 79 ? -0.143 -8.069 -10.612 1.00 93.12 79 PRO A C 1
ATOM 568 O O . PRO A 1 79 ? -1.163 -7.697 -10.029 1.00 93.12 79 PRO A O 1
ATOM 571 N N . PHE A 1 80 ? 0.336 -9.310 -10.478 1.00 95.81 80 PHE A N 1
ATOM 572 C CA . PHE A 1 80 ? -0.296 -10.311 -9.618 1.00 95.81 80 PHE A CA 1
ATOM 573 C C . PHE A 1 80 ? -0.211 -9.897 -8.145 1.00 95.81 80 PHE A C 1
ATOM 575 O O . PHE A 1 80 ? -1.229 -9.854 -7.449 1.00 95.81 80 PHE A O 1
ATOM 582 N N . ASN A 1 81 ? 0.978 -9.498 -7.683 1.00 97.62 81 ASN A N 1
ATOM 583 C CA . ASN A 1 81 ? 1.139 -8.996 -6.321 1.00 97.62 81 ASN A CA 1
ATOM 584 C C . ASN A 1 81 ? 0.365 -7.681 -6.095 1.00 97.62 81 ASN A C 1
ATOM 586 O O . ASN A 1 81 ? -0.207 -7.495 -5.020 1.00 97.62 81 ASN A O 1
ATOM 590 N N . ALA A 1 82 ? 0.225 -6.826 -7.117 1.00 94.69 82 ALA A N 1
ATOM 591 C CA . ALA A 1 82 ? -0.603 -5.622 -7.034 1.00 94.69 82 ALA A CA 1
ATOM 592 C C . ALA A 1 82 ? -2.080 -5.956 -6.763 1.00 94.69 82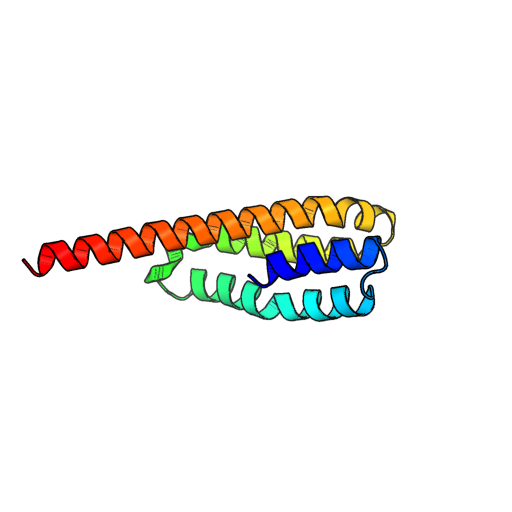 ALA A C 1
ATOM 594 O O . ALA A 1 82 ? -2.724 -5.294 -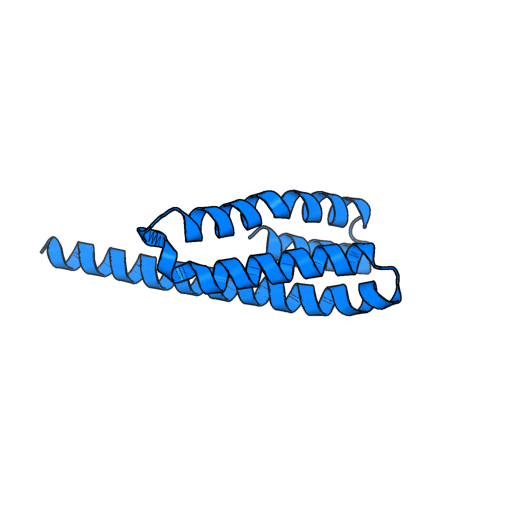5.947 1.00 94.69 82 ALA A O 1
ATOM 595 N N . ALA A 1 83 ? -2.618 -6.998 -7.408 1.00 95.81 83 ALA A N 1
ATOM 596 C CA . ALA A 1 83 ? -3.990 -7.452 -7.188 1.00 95.81 83 ALA A CA 1
ATOM 597 C C . ALA A 1 83 ? -4.191 -8.018 -5.770 1.00 95.81 83 ALA A C 1
ATOM 599 O O . ALA A 1 83 ? -5.204 -7.731 -5.122 1.00 95.81 83 ALA A O 1
ATOM 600 N N . LEU A 1 84 ? -3.211 -8.764 -5.248 1.00 97.56 84 LEU A N 1
ATOM 601 C CA . LEU A 1 84 ? -3.222 -9.249 -3.864 1.00 97.56 84 LEU A CA 1
ATOM 602 C C . LEU A 1 84 ? -3.157 -8.095 -2.859 1.00 97.56 84 LEU A C 1
ATOM 604 O O . LEU A 1 84 ? -3.942 -8.057 -1.909 1.00 97.56 84 LEU A O 1
ATOM 608 N N . LEU A 1 85 ? -2.266 -7.128 -3.087 1.00 96.56 85 LEU A N 1
ATOM 609 C CA . LEU A 1 85 ? -2.133 -5.934 -2.257 1.00 96.56 85 LEU A CA 1
ATOM 610 C C . LEU A 1 85 ? -3.439 -5.129 -2.241 1.00 96.56 85 LEU A C 1
ATOM 612 O O . LEU A 1 85 ? -3.938 -4.786 -1.167 1.00 96.56 85 LEU A O 1
ATOM 616 N N . LEU A 1 86 ? -4.042 -4.892 -3.411 1.00 94.88 86 LEU A N 1
ATOM 617 C CA . LEU A 1 86 ? -5.345 -4.239 -3.524 1.00 94.88 86 LEU A CA 1
ATOM 618 C C . LEU A 1 86 ? -6.410 -5.005 -2.731 1.00 94.88 86 LEU A C 1
ATOM 620 O O . LEU A 1 86 ? -7.103 -4.410 -1.905 1.00 94.88 86 LEU A O 1
ATOM 624 N N . THR A 1 87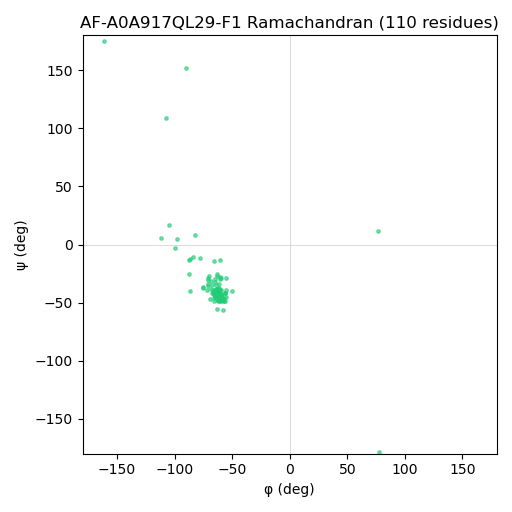 ? -6.494 -6.321 -2.910 1.00 96.25 87 THR A N 1
ATOM 625 C CA . THR A 1 87 ? -7.454 -7.176 -2.196 1.00 96.25 87 THR A CA 1
ATOM 626 C C . THR A 1 87 ? -7.274 -7.081 -0.682 1.00 96.25 87 THR A C 1
ATOM 628 O O . THR A 1 87 ? -8.244 -6.852 0.041 1.00 96.25 87 THR A O 1
ATOM 631 N N . SER A 1 88 ? -6.035 -7.164 -0.188 1.00 96.31 88 SER A N 1
ATOM 632 C CA . SER A 1 88 ? -5.720 -7.007 1.237 1.00 96.31 88 SER A CA 1
ATOM 633 C C . SER A 1 88 ? -6.224 -5.666 1.783 1.00 96.31 88 SER A C 1
ATOM 635 O O . SER A 1 88 ? -6.825 -5.603 2.860 1.00 96.31 88 SER A O 1
ATOM 637 N N . THR A 1 89 ? -6.062 -4.588 1.012 1.00 94.31 89 THR A N 1
ATOM 638 C CA . THR A 1 89 ? -6.503 -3.250 1.432 1.00 94.31 89 THR A CA 1
ATOM 639 C C . THR A 1 89 ? -8.020 -3.100 1.442 1.00 94.31 89 THR A C 1
ATOM 641 O O . THR A 1 89 ? -8.556 -2.461 2.347 1.00 94.31 89 THR A O 1
ATOM 644 N N . LEU A 1 90 ? -8.724 -3.728 0.495 1.00 94.44 90 LEU A N 1
ATOM 645 C CA . LEU A 1 90 ? -10.187 -3.767 0.469 1.00 94.44 90 LEU A CA 1
ATOM 646 C C . LEU A 1 90 ? -10.740 -4.575 1.645 1.00 94.44 90 LEU A C 1
ATOM 648 O O . LEU A 1 90 ? -11.681 -4.136 2.302 1.00 94.44 90 LEU A O 1
ATOM 652 N N . VAL A 1 91 ? -10.121 -5.712 1.974 1.00 95.06 91 VAL A N 1
ATOM 653 C CA . VAL A 1 91 ? -10.480 -6.501 3.162 1.00 95.06 91 VAL A CA 1
ATOM 654 C C . VAL A 1 91 ? -10.299 -5.674 4.434 1.00 95.06 91 VAL A C 1
ATOM 656 O O . VAL A 1 91 ? -11.168 -5.686 5.309 1.00 95.06 91 VAL A O 1
ATOM 659 N N . LEU A 1 92 ? -9.196 -4.932 4.550 1.00 93.69 92 LEU A N 1
ATOM 660 C CA . LEU A 1 92 ? -8.952 -4.063 5.699 1.00 93.69 92 LEU A CA 1
ATOM 661 C C . LEU A 1 92 ? -9.986 -2.930 5.790 1.00 93.69 92 LEU A C 1
ATOM 663 O O . LEU A 1 92 ? -10.524 -2.697 6.874 1.00 93.69 92 LEU A O 1
ATOM 667 N N . ALA A 1 93 ? -10.318 -2.288 4.665 1.00 92.62 93 ALA A N 1
ATOM 668 C CA . ALA A 1 93 ? -11.364 -1.269 4.592 1.00 92.62 93 ALA A CA 1
ATOM 669 C C . ALA A 1 93 ? -12.732 -1.827 5.023 1.00 92.62 93 ALA A C 1
ATOM 671 O O . ALA A 1 93 ? -13.370 -1.273 5.916 1.00 92.62 93 ALA A O 1
ATOM 672 N N . ALA A 1 94 ? -13.126 -2.991 4.500 1.00 94.62 94 ALA A N 1
ATOM 673 C CA . ALA A 1 94 ? -14.381 -3.644 4.862 1.00 94.62 94 ALA A CA 1
ATOM 674 C C . ALA A 1 94 ? -14.447 -4.003 6.358 1.00 94.62 94 ALA A C 1
ATOM 676 O O . ALA A 1 94 ? -15.484 -3.834 7.004 1.00 94.62 94 ALA A O 1
ATOM 677 N N . LYS A 1 95 ? -13.343 -4.479 6.953 1.00 93.94 95 LYS A N 1
ATOM 678 C CA . LYS A 1 95 ? -13.283 -4.744 8.402 1.00 93.94 95 LYS A CA 1
ATOM 679 C C . LYS A 1 95 ? -13.413 -3.452 9.221 1.00 93.94 95 LYS A C 1
ATOM 681 O O . LYS A 1 95 ? -14.079 -3.454 10.259 1.00 93.94 95 LYS A O 1
ATOM 686 N N . LEU A 1 96 ? -12.789 -2.360 8.773 1.00 92.38 96 LEU A N 1
ATOM 687 C CA . LEU A 1 96 ? -12.866 -1.056 9.435 1.00 92.38 96 LEU A CA 1
ATOM 688 C C . LEU A 1 96 ? -14.294 -0.494 9.410 1.00 92.38 96 LEU A C 1
ATOM 690 O O . LEU A 1 96 ? -14.791 -0.041 10.445 1.00 92.38 96 LEU A O 1
ATOM 694 N N . GLU A 1 97 ? -14.970 -0.577 8.266 1.00 94.81 97 GLU A N 1
ATOM 695 C CA . GLU A 1 97 ? -16.367 -0.162 8.110 1.00 94.81 97 GLU A CA 1
ATOM 696 C C . GLU A 1 97 ? -17.292 -0.967 9.025 1.00 94.81 97 GLU A C 1
ATOM 698 O O . GLU A 1 97 ? -18.045 -0.383 9.806 1.00 94.81 97 GLU A O 1
ATOM 703 N N . ARG A 1 98 ? -17.174 -2.304 9.032 1.00 93.81 98 ARG A N 1
ATOM 704 C CA . ARG A 1 98 ? -17.968 -3.179 9.915 1.00 93.81 98 ARG A CA 1
ATOM 705 C C . ARG A 1 98 ? -17.814 -2.808 11.390 1.00 93.81 98 ARG A C 1
ATOM 707 O O . ARG A 1 98 ? -18.807 -2.710 12.112 1.00 93.81 98 ARG A O 1
ATOM 714 N N . ARG A 1 99 ? -16.583 -2.556 11.846 1.00 92.81 99 ARG A N 1
ATOM 715 C CA . ARG A 1 99 ? -16.314 -2.166 13.239 1.00 92.81 99 ARG A CA 1
ATOM 716 C C . ARG A 1 99 ? -16.851 -0.776 13.576 1.00 92.81 99 ARG A C 1
ATOM 718 O O . ARG A 1 99 ? -17.363 -0.565 14.678 1.00 92.81 99 ARG A O 1
ATOM 725 N N . SER A 1 100 ? -16.748 0.161 12.639 1.00 90.62 100 SER A N 1
ATOM 726 C CA . SER A 1 100 ? -17.285 1.516 12.784 1.00 90.62 100 SER A CA 1
ATOM 727 C C . SER A 1 100 ? -18.808 1.493 12.915 1.00 90.62 100 SER A C 1
ATOM 729 O O . SER A 1 100 ? -19.354 2.111 13.831 1.00 90.62 100 SER A O 1
ATOM 731 N N . SER A 1 101 ? -19.487 0.707 12.077 1.00 94.56 101 SER A N 1
ATOM 732 C CA . SER A 1 101 ? -20.940 0.514 12.129 1.00 94.56 101 SER A CA 1
ATOM 733 C C . SER A 1 101 ? -21.389 -0.134 13.439 1.00 94.56 101 SER A C 1
ATOM 735 O O . SER A 1 101 ? -22.308 0.371 14.082 1.00 94.56 101 SER A O 1
ATOM 737 N N . ALA A 1 102 ? -20.695 -1.181 13.900 1.00 92.50 102 ALA A N 1
ATOM 738 C CA . ALA A 1 102 ? -20.985 -1.824 15.184 1.00 92.50 102 ALA A CA 1
ATOM 739 C C . ALA A 1 102 ? -20.823 -0.859 16.374 1.00 92.50 102 ALA A C 1
ATOM 741 O O . ALA A 1 102 ? -21.664 -0.812 17.270 1.00 92.50 102 ALA A O 1
ATOM 742 N N . THR A 1 103 ? -19.771 -0.035 16.358 1.00 92.12 103 THR A N 1
ATOM 743 C CA . THR A 1 103 ? -19.516 0.963 17.410 1.00 92.12 103 THR A CA 1
ATOM 744 C C . THR A 1 103 ? -20.603 2.043 17.429 1.00 92.12 103 THR A C 1
ATOM 746 O O . THR A 1 103 ? -21.073 2.432 18.499 1.00 92.12 103 THR A O 1
ATOM 749 N N . ARG A 1 104 ? -21.045 2.505 16.249 1.00 92.38 104 ARG A N 1
ATOM 750 C CA . ARG A 1 104 ? -22.131 3.486 16.103 1.00 92.38 104 ARG A CA 1
ATOM 751 C C . ARG A 1 104 ? -23.470 2.933 16.599 1.00 92.38 104 ARG A C 1
ATOM 753 O O . ARG A 1 104 ? -24.163 3.626 17.339 1.00 92.38 104 ARG A O 1
ATOM 760 N N . ALA A 1 105 ? -23.801 1.691 16.243 1.00 92.81 105 ALA A N 1
ATOM 761 C CA . ALA A 1 105 ? -25.016 1.019 16.699 1.00 92.81 105 ALA A CA 1
ATOM 762 C C . ALA A 1 105 ? -25.037 0.842 18.227 1.00 92.81 105 ALA A C 1
ATOM 764 O O . ALA A 1 105 ? -26.047 1.128 18.866 1.00 92.81 105 ALA A O 1
ATOM 765 N N . ASN A 1 106 ? -23.907 0.447 18.827 1.00 93.19 106 ASN A N 1
ATOM 766 C CA . ASN A 1 106 ? -23.809 0.291 20.278 1.00 93.19 106 ASN A CA 1
ATOM 767 C C . ASN A 1 106 ? -24.036 1.621 21.015 1.00 93.19 106 ASN A C 1
ATOM 769 O O . ASN A 1 106 ? -24.802 1.669 21.973 1.00 93.19 106 ASN A O 1
ATOM 773 N N . ARG A 1 107 ? -23.446 2.720 20.520 1.00 91.44 107 ARG A N 1
ATOM 774 C CA . ARG A 1 107 ? -23.623 4.060 21.106 1.00 91.44 107 ARG A CA 1
ATOM 775 C C . ARG A 1 107 ? -25.083 4.528 21.084 1.00 91.44 107 ARG A C 1
ATOM 777 O O . ARG A 1 107 ? -25.527 5.136 22.050 1.00 91.44 107 ARG A O 1
ATOM 784 N N . ALA A 1 108 ? -25.819 4.229 20.011 1.00 91.31 108 ALA A N 1
ATOM 785 C CA . ALA A 1 108 ? -27.240 4.563 19.890 1.00 91.31 108 ALA A CA 1
ATOM 786 C C . ALA A 1 108 ? -28.138 3.734 20.826 1.00 91.31 108 ALA A C 1
ATOM 788 O O . ALA A 1 108 ? -29.206 4.199 21.218 1.00 91.31 108 ALA A O 1
ATOM 789 N N . ARG A 1 109 ? -27.716 2.513 21.191 1.00 89.94 109 ARG A N 1
ATOM 790 C CA . ARG A 1 109 ? -28.430 1.667 22.158 1.00 89.94 109 ARG A CA 1
ATOM 791 C C . ARG A 1 109 ? -28.237 2.147 23.594 1.00 89.94 109 ARG A C 1
ATOM 793 O O . ARG A 1 109 ? -29.173 2.074 24.368 1.00 89.94 109 ARG A O 1
ATOM 800 N N . THR A 1 110 ? -27.044 2.625 23.944 1.00 91.50 110 THR A N 1
ATOM 801 C CA . THR A 1 110 ? -26.722 3.103 25.302 1.00 91.50 110 THR A CA 1
ATOM 802 C C . THR A 1 110 ? -27.250 4.505 25.616 1.00 91.50 110 THR A C 1
ATOM 804 O O . THR A 1 110 ? -27.162 4.933 26.758 1.00 91.50 110 THR A O 1
ATOM 807 N N . SER A 1 111 ? -27.726 5.249 24.613 1.00 85.56 111 SER A N 1
ATOM 808 C CA . SER A 1 111 ? -28.313 6.589 24.775 1.00 85.56 111 SER A CA 1
ATOM 809 C C . SER A 1 111 ? -29.847 6.587 24.833 1.00 85.56 111 SER A C 1
ATOM 811 O O . SER A 1 111 ? -30.446 7.658 24.778 1.00 85.56 111 SER A O 1
ATOM 813 N N . ARG A 1 112 ? -30.469 5.404 24.837 1.00 72.69 112 ARG A N 1
ATOM 814 C CA . ARG A 1 112 ? -31.905 5.185 25.048 1.00 72.69 112 ARG A CA 1
ATOM 815 C C . ARG A 1 112 ? -32.102 4.604 26.437 1.00 72.69 112 ARG A C 1
ATOM 817 O O . ARG A 1 112 ? -33.136 4.945 27.041 1.00 72.69 112 ARG A O 1
#

InterPro domains:
  IPR046192 Protein of unknown function DUF6220 [PF19728] (6-68)